Protein AF-A0A0V1NP56-F1 (afdb_monomer)

Secondary structure (DSSP, 8-state):
-EEEEEETTSS-GGGS-EEEEEEEEES-SSTTSSHHHHHHHHH--SS-----PEEHHHHTTSSSPPSEE-S-TT--TT-STT--EEEEEET-----S--SS--PPPPTT---EEEEEEEETT--EEEPPPEE--SS-----TTSSSSS-------SS--SS----------

Structure (mmCIF, N/CA/C/O backbone):
data_AF-A0A0V1NP56-F1
#
_entry.id   AF-A0A0V1NP56-F1
#
loop_
_atom_site.group_PDB
_atom_site.id
_atom_site.type_symbol
_atom_site.label_atom_id
_atom_site.label_alt_id
_atom_site.label_comp_id
_atom_site.label_asym_id
_atom_site.label_entity_id
_atom_site.label_seq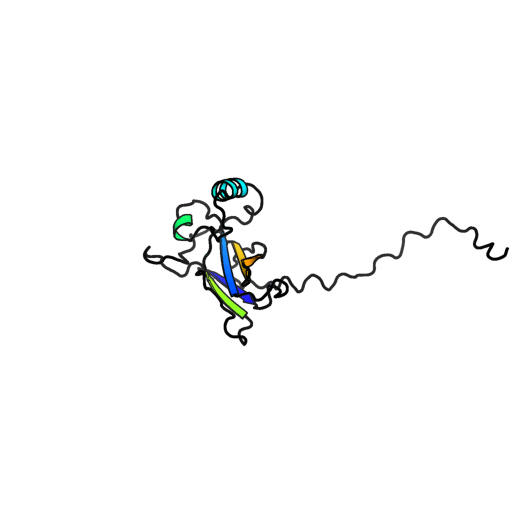_id
_atom_site.pdbx_PDB_ins_code
_atom_site.Cartn_x
_atom_site.Cartn_y
_atom_site.Cartn_z
_atom_site.occupancy
_atom_site.B_iso_or_equiv
_atom_site.auth_seq_id
_atom_site.auth_comp_id
_atom_site.auth_asym_id
_atom_site.auth_atom_id
_atom_site.pdbx_PDB_model_num
ATOM 1 N N . MET A 1 1 ? -5.434 -9.144 9.684 1.00 88.69 1 MET A N 1
ATOM 2 C CA . MET A 1 1 ? -4.521 -9.236 8.527 1.00 88.69 1 MET A CA 1
ATOM 3 C C . MET A 1 1 ? -5.307 -9.417 7.234 1.00 88.69 1 MET A C 1
ATOM 5 O O . MET A 1 1 ? -6.413 -9.947 7.300 1.00 88.69 1 MET A O 1
ATOM 9 N N . ALA A 1 2 ? -4.754 -9.014 6.089 1.00 88.25 2 ALA A N 1
ATOM 10 C CA . ALA A 1 2 ? -5.348 -9.231 4.763 1.00 88.25 2 ALA A CA 1
ATOM 11 C C . ALA A 1 2 ? -4.271 -9.328 3.669 1.00 88.25 2 ALA A C 1
ATOM 13 O O . ALA A 1 2 ? -3.198 -8.757 3.822 1.00 88.25 2 ALA A O 1
ATOM 14 N N . GLU A 1 3 ? -4.541 -10.039 2.572 1.00 91.19 3 GLU A N 1
ATOM 15 C CA . GLU A 1 3 ? -3.596 -10.205 1.458 1.00 91.19 3 GLU A CA 1
ATOM 16 C C . GLU A 1 3 ? -3.854 -9.187 0.335 1.00 91.19 3 GLU A C 1
ATOM 18 O O . GLU A 1 3 ? -4.984 -9.011 -0.122 1.00 91.19 3 GLU A O 1
ATOM 23 N N . VAL A 1 4 ? -2.783 -8.552 -0.138 1.00 91.25 4 VAL A N 1
ATOM 24 C CA . VAL A 1 4 ? -2.745 -7.644 -1.287 1.00 91.25 4 VAL A CA 1
ATOM 25 C C . VAL A 1 4 ? -1.881 -8.287 -2.362 1.00 91.25 4 VAL A C 1
ATOM 27 O O . VAL A 1 4 ? -0.721 -8.600 -2.108 1.00 91.25 4 VAL A O 1
ATOM 30 N N . SER A 1 5 ? -2.419 -8.479 -3.565 1.00 91.75 5 SER A N 1
ATOM 31 C CA . SER A 1 5 ? -1.693 -9.073 -4.692 1.00 91.75 5 SER A CA 1
ATOM 32 C C . SER A 1 5 ? -1.599 -8.089 -5.847 1.00 91.75 5 SER A C 1
ATOM 34 O O . SER A 1 5 ? -2.543 -7.351 -6.114 1.00 91.75 5 SER A O 1
ATOM 36 N N . PHE A 1 6 ? -0.459 -8.069 -6.534 1.00 92.31 6 PHE A N 1
ATOM 37 C CA . PHE A 1 6 ? -0.257 -7.214 -7.702 1.00 92.31 6 PHE A CA 1
ATOM 38 C C . PHE A 1 6 ? 0.831 -7.767 -8.622 1.00 92.31 6 PHE A C 1
ATOM 40 O O . PHE A 1 6 ? 1.715 -8.522 -8.206 1.00 92.31 6 PHE A O 1
ATOM 47 N N . GLY A 1 7 ? 0.740 -7.380 -9.892 1.00 92.56 7 GLY A N 1
ATOM 48 C CA . GLY A 1 7 ? 1.666 -7.787 -10.941 1.00 92.56 7 GLY A CA 1
ATOM 49 C C . GLY A 1 7 ? 2.760 -6.752 -11.191 1.00 92.56 7 GLY A C 1
ATOM 50 O O . GLY A 1 7 ? 2.560 -5.549 -11.019 1.00 92.56 7 GLY A O 1
ATOM 51 N N . LYS A 1 8 ? 3.906 -7.219 -11.686 1.00 91.12 8 LYS A N 1
ATOM 52 C CA . LYS A 1 8 ? 5.067 -6.396 -12.061 1.00 91.12 8 LYS A CA 1
ATOM 53 C C . LYS A 1 8 ? 4.725 -5.300 -13.067 1.00 91.12 8 LYS A C 1
ATOM 55 O O . LYS A 1 8 ? 5.314 -4.229 -13.037 1.00 91.12 8 LYS A O 1
ATOM 60 N N . TYR A 1 9 ? 3.796 -5.596 -13.970 1.00 90.56 9 TYR A N 1
ATOM 61 C CA . TYR A 1 9 ? 3.393 -4.715 -15.064 1.00 90.56 9 TYR A CA 1
ATOM 62 C C . TYR A 1 9 ? 2.150 -3.882 -14.734 1.00 90.56 9 TYR A C 1
ATOM 64 O O . TYR A 1 9 ? 1.517 -3.355 -15.641 1.00 90.56 9 TYR A O 1
ATOM 72 N N . PHE A 1 10 ? 1.777 -3.785 -13.451 1.00 91.19 10 PHE A N 1
ATOM 73 C CA . PHE A 1 10 ? 0.686 -2.911 -13.022 1.00 91.19 10 PHE A CA 1
ATOM 74 C C . PHE A 1 10 ? 0.988 -1.444 -13.368 1.00 91.19 10 PHE A C 1
ATOM 76 O O . PHE A 1 10 ? 0.122 -0.735 -13.871 1.00 91.19 10 PHE A O 1
ATOM 83 N N . PHE A 1 11 ? 2.234 -1.010 -13.153 1.00 91.25 11 PHE A N 1
ATOM 84 C CA . PHE A 1 11 ? 2.718 0.292 -13.601 1.00 91.25 11 PHE A CA 1
ATOM 85 C C . PHE A 1 11 ? 3.604 0.154 -14.834 1.00 91.25 11 PHE A C 1
ATOM 87 O O . PHE A 1 11 ? 4.410 -0.771 -14.945 1.00 91.25 11 PHE A O 1
ATOM 94 N N . SER A 1 12 ? 3.469 1.122 -15.737 1.00 86.31 12 SER A N 1
ATOM 95 C CA . SER A 1 12 ? 4.360 1.284 -16.882 1.00 86.31 12 SER A CA 1
ATOM 96 C C . SER A 1 12 ? 5.757 1.712 -16.423 1.00 86.31 12 SER A C 1
ATOM 98 O O . SER A 1 12 ? 5.895 2.530 -15.513 1.00 86.31 12 SER A O 1
ATOM 100 N N . ASP A 1 13 ? 6.795 1.222 -17.097 1.00 81.88 13 ASP A N 1
ATOM 101 C CA . ASP A 1 13 ? 8.183 1.668 -16.928 1.00 81.88 13 ASP A CA 1
ATOM 102 C C . ASP A 1 13 ? 8.534 2.892 -17.795 1.00 81.88 13 ASP A C 1
ATOM 104 O O . ASP A 1 13 ? 9.679 3.343 -17.813 1.00 81.88 13 ASP A O 1
ATOM 108 N N . SER A 1 14 ? 7.543 3.494 -18.464 1.00 87.94 14 SER A N 1
ATOM 109 C CA . SER A 1 14 ? 7.713 4.701 -19.287 1.00 87.94 14 SER A CA 1
ATOM 110 C C . SER A 1 14 ? 8.283 5.897 -18.518 1.00 87.94 14 SER A C 1
ATOM 112 O O . SER A 1 14 ? 8.924 6.756 -19.114 1.00 87.94 14 SER A O 1
ATOM 114 N N . ASN A 1 15 ? 8.071 5.948 -17.198 1.00 85.06 15 ASN A N 1
ATOM 115 C CA . ASN A 1 15 ? 8.609 6.991 -16.316 1.00 85.06 15 ASN A CA 1
ATOM 116 C C . ASN A 1 15 ? 10.003 6.646 -15.751 1.00 85.06 15 ASN A C 1
ATOM 118 O O . ASN A 1 15 ? 10.526 7.366 -14.896 1.00 85.06 15 ASN A O 1
ATOM 122 N N . GLY A 1 16 ? 10.605 5.544 -16.207 1.00 89.31 16 GLY A N 1
ATOM 123 C CA . GLY A 1 16 ? 11.900 5.039 -15.767 1.00 89.31 16 GLY A CA 1
ATOM 124 C C . GLY A 1 16 ? 11.806 3.727 -14.987 1.00 89.31 16 GLY A C 1
ATOM 125 O O . GLY A 1 16 ? 10.731 3.199 -14.703 1.00 89.31 16 GLY A O 1
ATOM 126 N N . VAL A 1 17 ? 12.974 3.200 -14.615 1.00 92.19 17 VAL A N 1
ATOM 127 C CA . VAL A 1 17 ? 13.081 1.938 -13.876 1.00 92.19 17 VAL A CA 1
ATOM 128 C C . VAL A 1 17 ? 12.483 2.101 -12.480 1.00 92.19 17 VAL A C 1
ATOM 130 O O . VAL A 1 17 ? 12.985 2.888 -11.673 1.00 92.19 17 VAL A O 1
ATOM 133 N N . ILE A 1 18 ? 11.435 1.329 -12.194 1.00 92.38 18 ILE A N 1
ATOM 134 C CA . ILE A 1 18 ? 10.821 1.236 -10.867 1.00 92.38 18 ILE A CA 1
ATOM 135 C C . ILE A 1 18 ? 11.783 0.514 -9.924 1.00 92.38 18 ILE A C 1
ATOM 137 O O . ILE A 1 18 ? 12.135 -0.644 -10.160 1.00 92.38 18 ILE A O 1
ATOM 141 N N . ASN A 1 19 ? 12.189 1.177 -8.841 1.00 91.19 19 ASN A N 1
ATOM 142 C CA . ASN A 1 19 ? 13.101 0.617 -7.843 1.00 91.19 19 ASN A CA 1
ATOM 143 C C . ASN A 1 19 ? 12.441 0.371 -6.478 1.00 91.19 19 ASN A C 1
ATOM 145 O O . ASN A 1 19 ? 13.086 -0.224 -5.619 1.00 91.19 19 ASN A O 1
ATOM 149 N N . ASN A 1 20 ? 11.185 0.784 -6.293 1.00 91.94 20 ASN A N 1
ATOM 150 C CA . ASN A 1 20 ? 10.501 0.718 -5.009 1.00 91.94 20 ASN A CA 1
ATOM 151 C C . ASN A 1 20 ? 8.979 0.619 -5.180 1.00 91.94 20 ASN A C 1
ATOM 153 O O . ASN A 1 20 ? 8.409 1.305 -6.035 1.00 91.94 20 ASN A O 1
ATOM 157 N N . TYR A 1 21 ? 8.337 -0.191 -4.340 1.00 93.56 21 TYR A N 1
ATOM 158 C CA . TYR A 1 21 ? 6.890 -0.283 -4.204 1.00 93.56 21 TYR A CA 1
ATOM 159 C C . TYR A 1 21 ? 6.468 0.054 -2.776 1.00 93.56 21 TYR A C 1
ATOM 161 O O . TYR A 1 21 ? 7.084 -0.393 -1.816 1.00 93.56 21 TYR A O 1
ATOM 169 N N . ASN A 1 22 ? 5.357 0.774 -2.632 1.00 92.81 22 ASN A N 1
ATOM 170 C CA . ASN A 1 22 ? 4.697 0.960 -1.352 1.00 92.81 22 ASN A CA 1
ATOM 171 C C . ASN A 1 22 ? 3.249 0.494 -1.396 1.00 92.81 22 ASN A C 1
ATOM 173 O O . ASN A 1 22 ? 2.533 0.753 -2.365 1.00 92.81 22 ASN A O 1
ATOM 177 N N . ILE A 1 23 ? 2.818 -0.147 -0.314 1.00 93.25 23 ILE A N 1
ATOM 178 C CA . ILE A 1 23 ? 1.405 -0.440 -0.072 1.00 93.25 23 ILE A CA 1
ATOM 179 C C . ILE A 1 23 ? 0.920 0.556 0.964 1.00 93.25 23 ILE A C 1
ATOM 181 O O . ILE A 1 23 ? 1.478 0.657 2.059 1.00 93.25 23 ILE A O 1
ATOM 185 N N . ILE A 1 24 ? -0.082 1.331 0.570 1.00 91.62 24 ILE A N 1
ATOM 186 C CA . ILE A 1 24 ? -0.643 2.399 1.385 1.00 91.62 24 ILE A CA 1
ATOM 187 C C . ILE A 1 24 ? -2.032 1.959 1.809 1.00 91.62 24 ILE A C 1
ATOM 189 O O . ILE A 1 24 ? -2.866 1.661 0.955 1.00 91.62 24 ILE A O 1
ATOM 193 N N . VAL A 1 25 ? -2.258 1.908 3.116 1.00 92.12 25 VAL A N 1
ATOM 194 C CA . VAL A 1 25 ? -3.499 1.441 3.737 1.00 92.12 25 VAL A CA 1
ATOM 195 C C . VAL A 1 25 ? -4.224 2.620 4.376 1.00 92.12 25 VAL A C 1
ATOM 197 O O . VAL A 1 25 ? -3.588 3.543 4.878 1.00 92.12 25 VAL A O 1
ATOM 200 N N . THR A 1 26 ? -5.553 2.595 4.367 1.00 91.00 26 THR A N 1
ATOM 201 C CA . THR A 1 26 ? -6.402 3.542 5.103 1.00 91.00 26 THR A CA 1
ATOM 202 C C . THR A 1 26 ? -7.743 2.905 5.462 1.00 91.00 26 THR A C 1
ATOM 204 O O . THR A 1 26 ? -8.147 1.926 4.833 1.00 91.00 26 THR A O 1
ATOM 207 N N . GLU A 1 27 ? -8.430 3.452 6.464 1.00 90.12 27 GLU A N 1
ATOM 208 C CA . GLU A 1 27 ? -9.835 3.130 6.761 1.00 90.12 27 GLU A CA 1
ATOM 209 C C . GLU A 1 27 ? -10.826 4.013 5.980 1.00 90.12 27 GLU A C 1
ATOM 211 O O . GLU A 1 27 ? -12.022 3.736 5.979 1.00 90.12 27 GLU A O 1
ATOM 216 N N . ASP A 1 28 ? -10.337 5.043 5.279 1.00 82.56 28 ASP A N 1
ATOM 217 C CA . ASP A 1 28 ? -11.166 6.017 4.569 1.00 82.56 28 ASP A CA 1
ATOM 218 C C . ASP A 1 28 ? -10.685 6.221 3.121 1.00 82.56 28 ASP A C 1
ATOM 220 O O . ASP A 1 28 ? -9.661 6.854 2.859 1.00 82.56 28 ASP A O 1
ATOM 224 N N . SER A 1 29 ? -11.429 5.669 2.156 1.00 70.44 29 SER A N 1
ATOM 225 C CA . SER A 1 29 ? -11.145 5.843 0.724 1.00 70.44 29 SER A CA 1
ATOM 226 C C . SER A 1 29 ? -11.573 7.195 0.155 1.00 70.44 29 SER A C 1
ATOM 228 O O . SER A 1 29 ? -11.099 7.575 -0.918 1.00 70.44 29 SER A O 1
ATOM 230 N N . GLU A 1 30 ? -12.487 7.901 0.825 1.00 68.69 30 GLU A N 1
ATOM 231 C CA . GLU A 1 30 ? -13.039 9.183 0.361 1.00 68.69 30 GLU A CA 1
ATOM 232 C C . GLU A 1 30 ? -12.114 10.360 0.707 1.00 68.69 30 GLU A C 1
ATOM 234 O O . GLU A 1 30 ? -12.188 11.431 0.105 1.00 68.69 30 GLU A O 1
ATOM 239 N N . VAL A 1 31 ? -11.134 10.129 1.583 1.00 59.69 31 VAL A N 1
ATOM 240 C CA . VAL A 1 31 ? -10.054 11.051 1.980 1.00 59.69 31 VAL A CA 1
ATOM 241 C C . VAL A 1 31 ? -9.011 11.299 0.865 1.00 59.69 31 VAL A C 1
ATOM 243 O O . VAL A 1 31 ? -7.859 11.665 1.098 1.00 59.69 31 VAL A O 1
ATOM 246 N N . SER A 1 32 ? -9.403 11.151 -0.399 1.00 48.84 32 SER A N 1
ATOM 247 C CA . SER A 1 32 ? -8.517 11.306 -1.551 1.00 48.84 32 SER A CA 1
ATOM 248 C C . SER A 1 32 ? -8.427 12.720 -2.131 1.00 48.84 32 SER A C 1
ATOM 250 O O . SER A 1 32 ? -7.644 12.881 -3.063 1.00 48.84 32 SER A O 1
ATOM 252 N N . THR A 1 33 ? -9.136 13.754 -1.640 1.00 48.00 33 THR A N 1
ATOM 253 C CA . THR A 1 33 ? -9.110 15.032 -2.400 1.00 48.00 33 THR A CA 1
ATOM 254 C C . THR A 1 33 ? -8.930 16.357 -1.654 1.00 48.00 33 THR A C 1
ATOM 256 O O . THR A 1 33 ? -8.209 17.185 -2.187 1.00 48.00 33 THR A O 1
ATOM 259 N N . GLU A 1 34 ? -9.442 16.620 -0.445 1.00 50.00 34 GLU A N 1
ATOM 260 C CA . GLU A 1 34 ? -9.385 18.024 0.055 1.00 50.00 34 GLU A CA 1
ATOM 261 C C . GLU A 1 34 ? -9.046 18.185 1.548 1.00 50.00 34 GLU A C 1
ATOM 263 O O . GLU A 1 34 ? -8.246 19.042 1.926 1.00 50.00 34 GLU A O 1
ATOM 268 N N . GLN A 1 35 ? -9.582 17.340 2.432 1.00 46.16 35 GLN A N 1
ATOM 269 C CA . GLN A 1 35 ? -9.532 17.618 3.876 1.00 46.16 35 GLN A CA 1
ATOM 270 C C . GLN A 1 35 ? -8.176 17.310 4.537 1.00 46.16 35 GLN A C 1
ATOM 272 O O . GLN A 1 35 ? -7.763 18.011 5.460 1.00 46.16 35 GLN A O 1
ATOM 277 N N . TYR A 1 36 ? -7.433 16.328 4.018 1.00 53.75 36 TYR A N 1
ATOM 278 C CA . TYR A 1 36 ? -6.049 16.071 4.436 1.00 53.75 36 TYR A CA 1
ATOM 279 C C . TYR A 1 36 ? -5.033 16.896 3.657 1.00 53.75 36 TYR A C 1
ATOM 281 O O . TYR A 1 36 ? -3.916 17.056 4.137 1.00 53.75 36 TYR A O 1
ATOM 289 N N . LEU A 1 37 ? -5.407 17.469 2.508 1.00 53.47 37 LEU A N 1
ATOM 290 C CA . LEU A 1 37 ? -4.522 18.329 1.729 1.00 53.47 37 LEU A CA 1
ATOM 291 C C . LEU A 1 37 ? -4.103 19.551 2.556 1.00 53.47 37 LEU A C 1
ATOM 293 O O . LEU A 1 37 ? -2.943 19.928 2.526 1.00 53.47 37 LEU A O 1
ATOM 297 N N . LEU A 1 38 ? -4.991 20.109 3.383 1.00 52.16 38 LEU A N 1
ATOM 298 C CA . LEU A 1 38 ? -4.659 21.225 4.279 1.00 52.16 38 LEU A CA 1
ATOM 299 C C . LEU A 1 38 ? -3.691 20.837 5.408 1.00 52.16 38 LEU A C 1
ATOM 301 O O . LEU A 1 38 ? -2.791 21.613 5.729 1.00 52.16 38 LEU A O 1
ATOM 305 N N . VAL A 1 39 ? -3.824 19.634 5.976 1.00 52.97 39 VAL A N 1
ATOM 306 C CA . VAL A 1 39 ? -2.879 19.114 6.983 1.00 52.97 39 VAL A CA 1
ATOM 307 C C . VAL A 1 39 ? -1.537 18.784 6.320 1.00 52.97 39 VAL A C 1
ATOM 309 O O . VAL A 1 39 ? -0.484 19.155 6.829 1.00 52.97 39 VAL A O 1
ATOM 312 N N . PHE A 1 40 ? -1.569 18.177 5.135 1.00 55.72 40 PHE A N 1
ATOM 313 C CA . PHE A 1 40 ? -0.409 17.831 4.317 1.00 55.72 40 PHE A CA 1
ATOM 314 C C . PHE A 1 40 ? 0.360 19.082 3.853 1.00 55.72 40 PHE A C 1
ATOM 316 O O . PHE A 1 40 ? 1.581 19.139 3.977 1.00 55.72 40 PHE A O 1
ATOM 323 N N . LEU A 1 41 ? -0.341 20.136 3.425 1.00 53.16 41 LEU A N 1
ATOM 324 C CA . LEU A 1 41 ? 0.239 21.428 3.037 1.00 53.16 41 LEU A CA 1
ATOM 325 C C . LEU A 1 41 ? 0.889 22.163 4.219 1.00 53.16 41 LEU A C 1
ATOM 327 O O . LEU A 1 41 ? 1.868 22.883 4.020 1.00 53.16 41 LEU A O 1
ATOM 331 N N . LEU A 1 42 ? 0.401 21.954 5.445 1.00 53.25 42 LEU A N 1
ATOM 332 C CA . LEU A 1 42 ? 1.028 22.478 6.663 1.00 53.25 42 LEU A CA 1
ATOM 333 C C . LEU A 1 42 ? 2.368 21.787 6.980 1.00 53.25 42 LEU A C 1
ATOM 335 O O . LEU A 1 42 ? 3.265 22.438 7.513 1.00 53.25 42 LEU A O 1
ATOM 339 N N . PHE A 1 43 ? 2.542 20.519 6.588 1.00 51.62 43 PHE A N 1
ATOM 340 C CA . PHE A 1 43 ? 3.807 19.783 6.726 1.00 51.62 43 PHE A CA 1
ATOM 341 C C . PHE A 1 43 ? 4.788 19.987 5.544 1.00 51.62 43 PHE A C 1
ATOM 343 O O . PHE A 1 43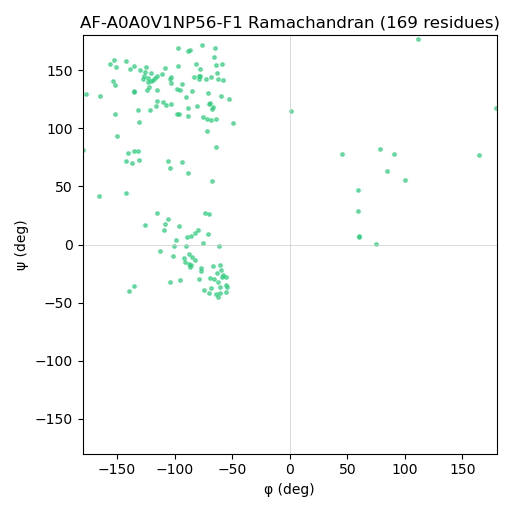 ? 5.987 19.794 5.724 1.00 51.62 43 PHE A O 1
ATOM 350 N N . ILE A 1 44 ? 4.328 20.448 4.368 1.00 45.81 44 ILE A N 1
ATOM 351 C CA . ILE A 1 44 ? 5.130 20.639 3.127 1.00 45.81 44 ILE A CA 1
ATOM 352 C C . ILE A 1 44 ? 6.067 21.869 3.143 1.00 45.81 44 ILE A C 1
ATOM 354 O O . ILE A 1 44 ? 6.820 22.107 2.203 1.00 45.81 44 ILE A O 1
ATOM 358 N N . ARG A 1 45 ? 6.128 22.652 4.223 1.00 43.19 45 ARG A N 1
ATOM 359 C CA . ARG A 1 45 ? 7.088 23.773 4.357 1.00 43.19 45 ARG A CA 1
ATOM 360 C C . ARG A 1 45 ? 8.541 23.325 4.603 1.00 43.19 45 ARG A C 1
ATOM 362 O O . ARG A 1 45 ? 9.302 24.063 5.222 1.00 43.19 45 ARG A O 1
ATOM 369 N N . LEU A 1 46 ? 8.928 22.136 4.147 1.00 41.16 46 LEU A N 1
ATOM 370 C CA . LEU A 1 46 ? 10.296 21.636 4.202 1.00 41.16 46 LEU A CA 1
ATOM 371 C C . LEU A 1 46 ? 10.679 21.083 2.829 1.00 41.16 46 LEU A C 1
ATOM 373 O O . LEU A 1 46 ? 10.094 20.128 2.325 1.00 41.16 46 LEU A O 1
ATOM 377 N N . ASP A 1 47 ? 11.668 21.733 2.22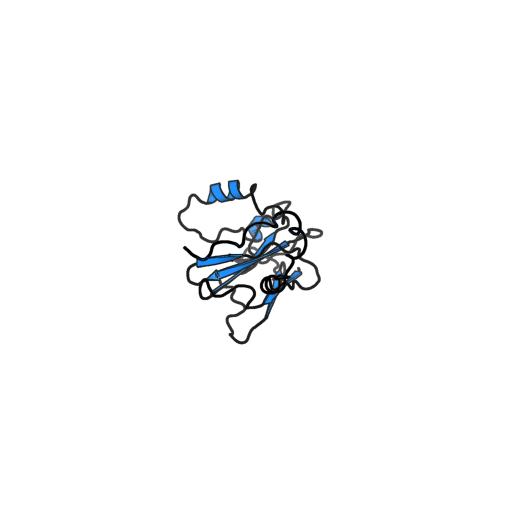8 1.00 36.94 47 ASP A N 1
ATOM 378 C CA . ASP A 1 47 ? 12.211 21.464 0.905 1.00 36.94 47 ASP A CA 1
ATOM 379 C C . ASP A 1 47 ? 12.856 20.073 0.843 1.00 36.94 47 ASP A C 1
ATOM 381 O O . ASP A 1 47 ? 14.060 19.918 1.051 1.00 36.94 47 ASP A O 1
ATOM 385 N N . LYS A 1 48 ? 12.034 19.049 0.605 1.00 40.81 48 LYS A N 1
ATOM 386 C CA . LYS A 1 48 ? 12.354 17.743 0.008 1.00 40.81 48 LYS A CA 1
ATOM 387 C C . LYS A 1 48 ? 11.058 16.945 -0.023 1.00 40.81 48 LYS A C 1
ATOM 389 O O . LYS A 1 48 ? 10.479 16.649 1.012 1.00 40.81 48 LYS A O 1
ATOM 394 N N . PHE A 1 49 ? 10.607 16.609 -1.225 1.00 41.59 49 PHE A N 1
ATOM 395 C CA . PHE A 1 49 ? 9.442 15.772 -1.523 1.00 41.59 49 PHE A CA 1
ATOM 396 C C . PHE A 1 49 ? 9.687 14.308 -1.086 1.00 41.59 49 PHE A C 1
ATOM 398 O O . PHE A 1 49 ? 9.622 13.372 -1.878 1.00 41.59 49 PHE A O 1
ATOM 405 N N . GLU A 1 50 ? 10.042 14.094 0.178 1.00 43.41 50 GLU A N 1
ATOM 406 C CA . GLU A 1 50 ? 10.198 12.778 0.772 1.00 43.41 50 GLU A CA 1
ATOM 407 C C . GLU A 1 50 ? 8.905 12.420 1.502 1.00 43.41 50 GLU A C 1
ATOM 409 O O . GLU A 1 50 ? 8.555 12.994 2.520 1.00 43.41 50 GLU A O 1
ATOM 414 N N . TYR A 1 51 ? 8.202 11.420 0.978 1.00 49.09 51 TYR A N 1
ATOM 415 C CA . TYR A 1 51 ? 7.948 10.201 1.748 1.00 49.09 51 TYR A CA 1
ATOM 416 C C . TYR A 1 51 ? 7.191 10.253 3.089 1.00 49.09 51 TYR A C 1
ATOM 418 O O . TYR A 1 51 ? 7.086 9.215 3.739 1.00 49.09 51 TYR A O 1
ATOM 426 N N . HIS A 1 52 ? 6.618 11.370 3.522 1.00 59.81 52 HIS A N 1
ATOM 427 C CA . HIS A 1 52 ? 5.956 11.448 4.827 1.00 59.81 52 HIS A CA 1
ATOM 428 C C . HIS A 1 52 ? 4.483 11.033 4.746 1.00 59.81 52 HIS A C 1
ATOM 430 O O . HIS A 1 52 ? 3.578 11.813 5.027 1.00 59.81 52 HIS A O 1
ATOM 436 N N . LEU A 1 53 ? 4.232 9.785 4.350 1.00 67.62 53 LEU A N 1
ATOM 437 C CA . LEU A 1 53 ? 3.020 9.117 4.819 1.00 67.62 53 LEU A CA 1
ATOM 438 C C . LEU A 1 53 ? 3.264 8.639 6.248 1.00 67.62 53 LEU A C 1
ATOM 440 O O . LEU A 1 53 ? 4.400 8.338 6.625 1.00 67.62 53 LEU A O 1
ATOM 444 N N . TYR A 1 54 ? 2.197 8.569 7.040 1.00 80.62 54 TYR A N 1
ATOM 445 C CA . TYR A 1 54 ? 2.290 8.010 8.379 1.00 80.62 54 TYR A CA 1
ATOM 446 C C . TYR A 1 54 ? 2.791 6.559 8.321 1.00 80.62 54 TYR A C 1
ATOM 448 O O . TYR A 1 54 ? 2.635 5.858 7.317 1.00 80.62 54 TYR A O 1
ATOM 456 N N . ASN A 1 55 ? 3.399 6.102 9.410 1.00 84.44 55 ASN A N 1
ATOM 457 C CA . ASN A 1 55 ? 3.620 4.677 9.637 1.00 84.44 55 ASN A CA 1
ATOM 458 C C . ASN A 1 55 ? 2.503 4.122 10.535 1.00 84.44 55 ASN A C 1
ATOM 460 O O . ASN A 1 55 ? 1.734 4.886 11.123 1.00 84.44 55 ASN A O 1
ATOM 464 N N . TRP A 1 56 ? 2.423 2.794 10.651 1.00 90.00 56 TRP A N 1
ATOM 465 C CA . TRP A 1 56 ? 1.390 2.144 11.462 1.00 90.00 56 TRP A CA 1
ATOM 466 C C . TRP A 1 56 ? 1.369 2.639 12.921 1.00 90.00 56 TRP A C 1
ATOM 468 O O . TRP A 1 56 ? 0.305 2.902 13.474 1.00 90.00 56 TRP A O 1
ATOM 478 N N . GLU A 1 57 ? 2.545 2.828 13.525 1.00 86.69 57 GLU A N 1
ATOM 479 C CA . GLU A 1 57 ? 2.685 3.253 14.924 1.00 86.69 57 GLU A CA 1
ATOM 480 C C . GLU A 1 57 ? 2.082 4.641 15.177 1.00 86.69 57 GLU A C 1
ATOM 482 O O . GLU A 1 57 ? 1.547 4.895 16.251 1.00 86.69 57 GLU A O 1
ATOM 487 N N . MET A 1 58 ? 2.132 5.530 14.182 1.00 84.94 58 MET A N 1
ATOM 488 C CA . MET A 1 58 ? 1.513 6.853 14.255 1.00 84.94 58 MET A CA 1
ATOM 489 C C . MET A 1 58 ? -0.008 6.783 14.120 1.00 84.94 58 MET A C 1
ATOM 491 O O . MET A 1 58 ? -0.706 7.529 14.798 1.00 84.94 58 MET A O 1
ATOM 495 N N . VAL A 1 59 ? -0.532 5.917 13.245 1.00 86.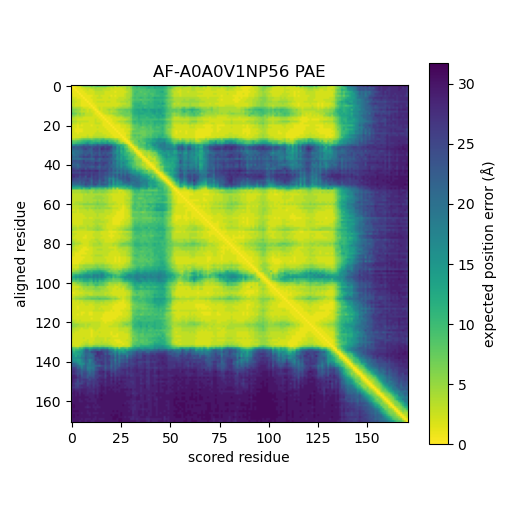69 59 VAL A N 1
ATOM 496 C CA . VAL A 1 59 ? -1.973 5.896 12.933 1.00 86.69 59 VAL A CA 1
ATOM 497 C C . VAL A 1 59 ? -2.812 5.056 13.887 1.00 86.69 59 VAL A C 1
ATOM 499 O O . VAL A 1 59 ? -4.027 5.230 13.921 1.00 86.69 59 VAL A O 1
ATOM 502 N N . LYS A 1 60 ? -2.195 4.160 14.666 1.00 87.69 60 LYS A N 1
ATOM 503 C CA . LYS A 1 60 ? -2.925 3.231 15.544 1.00 87.69 60 LYS A CA 1
ATOM 504 C C . LYS A 1 60 ? -3.811 3.925 16.587 1.00 87.69 60 LYS A C 1
ATOM 506 O O . LYS A 1 60 ? -4.811 3.348 16.994 1.00 87.69 60 LYS A O 1
ATOM 511 N N . GLU A 1 61 ? -3.445 5.142 16.992 1.00 86.56 61 GLU A N 1
ATOM 512 C CA . GLU A 1 61 ? -4.155 5.943 18.001 1.00 86.56 61 GLU A CA 1
ATOM 513 C C . GLU A 1 61 ? -5.319 6.760 17.412 1.00 86.56 61 GLU A C 1
ATOM 515 O O . GLU A 1 61 ? -6.102 7.343 18.156 1.00 86.56 61 GLU A O 1
ATOM 520 N N . PHE A 1 62 ? -5.436 6.847 16.083 1.00 85.25 62 PHE A N 1
ATOM 521 C CA . PHE A 1 62 ? -6.547 7.551 15.443 1.00 85.25 62 PHE A CA 1
ATOM 522 C C . PHE A 1 62 ? -7.798 6.678 15.470 1.00 85.25 62 PHE A C 1
ATOM 524 O O . PHE A 1 62 ? -7.692 5.475 15.254 1.00 85.25 62 PHE A O 1
ATOM 531 N N . ASP A 1 63 ? -8.985 7.269 15.616 1.00 87.75 63 ASP A N 1
ATOM 532 C CA . ASP A 1 63 ? -10.251 6.524 15.526 1.00 87.75 63 ASP A CA 1
ATOM 533 C C . ASP A 1 63 ? -10.437 5.897 14.135 1.00 87.75 63 ASP A C 1
ATOM 535 O O . ASP A 1 63 ? -10.718 4.706 14.021 1.00 87.75 63 ASP A O 1
ATOM 539 N N . ILE A 1 64 ? -10.163 6.673 13.080 1.00 86.06 64 ILE A N 1
ATOM 540 C CA . ILE A 1 64 ? -10.130 6.245 11.674 1.00 86.06 64 ILE A CA 1
ATOM 541 C C . ILE A 1 64 ? -8.694 6.421 11.173 1.00 86.06 64 ILE A C 1
ATOM 543 O O . ILE A 1 64 ? -8.171 7.536 11.188 1.00 86.06 64 ILE A O 1
ATOM 547 N N . SER A 1 65 ? -8.034 5.338 10.750 1.00 86.50 65 SER A N 1
ATOM 548 C CA . SER A 1 65 ? -6.628 5.395 10.327 1.00 86.50 65 SER A CA 1
ATOM 549 C C . SER A 1 65 ? -6.476 6.201 9.027 1.00 86.50 65 SER A C 1
ATOM 551 O O . SER A 1 65 ? -6.962 5.751 7.975 1.00 86.50 65 SER A O 1
ATOM 553 N N . PRO A 1 66 ? -5.757 7.343 9.045 1.00 86.50 66 PRO A N 1
ATOM 554 C CA . PRO A 1 66 ? -5.405 8.047 7.815 1.00 86.50 66 PRO A CA 1
ATOM 555 C C . PRO A 1 66 ? -4.457 7.197 6.956 1.00 86.50 66 PRO A C 1
ATOM 557 O O . PRO A 1 66 ? -3.922 6.206 7.449 1.00 86.50 66 PRO A O 1
ATOM 560 N N . PRO A 1 67 ? -4.199 7.573 5.692 1.00 88.38 67 PRO A N 1
ATOM 561 C CA . PRO A 1 67 ? -3.261 6.857 4.832 1.00 88.38 67 PRO A CA 1
ATOM 562 C C . PRO A 1 67 ? -1.875 6.647 5.458 1.00 88.38 67 PRO A C 1
ATOM 564 O O . PRO A 1 67 ? -1.198 7.610 5.831 1.00 88.38 67 PRO A O 1
ATOM 567 N N . TYR A 1 68 ? -1.428 5.392 5.512 1.00 89.00 68 TYR A N 1
ATOM 568 C CA . TYR A 1 68 ? -0.129 4.999 6.063 1.00 89.00 68 TYR A CA 1
ATOM 569 C C . TYR A 1 68 ? 0.562 3.931 5.217 1.00 89.00 68 TYR A C 1
ATOM 571 O O . TYR A 1 68 ? -0.091 3.130 4.550 1.00 89.00 68 TYR A O 1
ATOM 579 N N . ILE A 1 69 ? 1.895 3.918 5.237 1.00 90.06 69 ILE A N 1
ATOM 580 C CA . ILE A 1 69 ? 2.698 2.923 4.516 1.00 90.06 69 ILE A CA 1
ATOM 581 C C . ILE A 1 69 ? 2.855 1.667 5.371 1.00 90.06 69 ILE A C 1
ATOM 583 O O . ILE A 1 69 ? 3.253 1.737 6.536 1.00 90.06 69 ILE A O 1
ATOM 587 N N . THR A 1 70 ? 2.612 0.513 4.753 1.00 90.75 70 THR A N 1
ATOM 588 C CA . THR A 1 70 ? 2.816 -0.808 5.358 1.00 90.75 70 THR A CA 1
ATOM 589 C C . THR A 1 70 ? 3.994 -1.558 4.768 1.00 90.75 70 THR A C 1
ATOM 591 O O . THR A 1 70 ? 4.108 -2.746 4.998 1.00 90.75 70 THR A O 1
ATOM 594 N N . THR A 1 71 ? 4.868 -0.935 3.992 1.00 91.12 71 THR A N 1
ATOM 595 C CA . THR A 1 71 ? 6.052 -1.593 3.420 1.00 91.12 71 THR A CA 1
ATOM 596 C C . THR A 1 71 ? 7.332 -0.901 3.868 1.00 91.12 71 THR A C 1
ATOM 598 O O . THR A 1 71 ? 7.339 0.321 4.041 1.00 91.12 71 THR A O 1
ATOM 601 N N . PRO A 1 72 ? 8.440 -1.639 4.032 1.00 8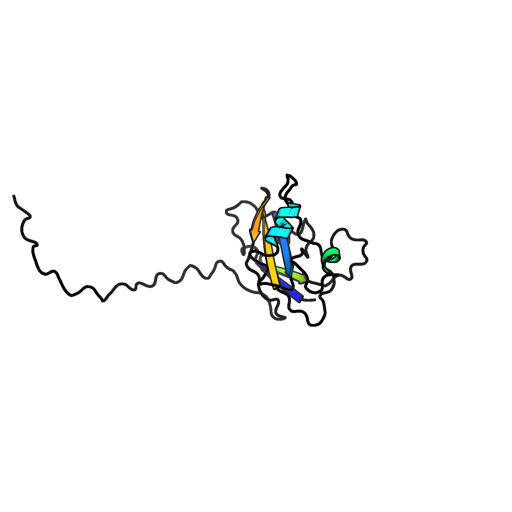8.50 72 PRO A N 1
ATOM 602 C CA . PRO A 1 72 ? 9.720 -1.011 4.306 1.00 88.50 72 PRO A CA 1
ATOM 603 C C . PRO A 1 72 ? 10.166 -0.135 3.116 1.00 88.50 72 PRO A C 1
ATOM 605 O O . PRO A 1 72 ? 9.762 -0.398 1.980 1.00 88.50 72 PRO A O 1
ATOM 608 N N . PRO A 1 73 ? 11.009 0.893 3.343 1.00 81.94 73 PRO A N 1
ATOM 609 C CA . PRO A 1 73 ? 11.419 1.837 2.298 1.00 81.94 73 PRO A CA 1
ATOM 610 C C . PRO A 1 73 ? 12.158 1.221 1.105 1.00 81.94 73 PRO A C 1
ATOM 612 O O . PRO A 1 73 ? 12.293 1.879 0.083 1.00 81.94 73 PRO A O 1
ATOM 615 N N . ASP A 1 74 ? 12.681 0.007 1.230 1.00 84.62 74 ASP A N 1
ATOM 616 C CA . ASP A 1 74 ? 13.420 -0.734 0.206 1.00 84.62 74 ASP A CA 1
ATOM 617 C C . ASP A 1 74 ? 12.614 -1.913 -0.366 1.00 84.62 74 ASP A C 1
ATOM 619 O O . ASP A 1 74 ? 13.173 -2.820 -0.990 1.00 84.62 74 ASP A O 1
ATOM 623 N N . TYR A 1 75 ? 11.291 -1.918 -0.171 1.00 92.69 75 TYR A N 1
ATOM 624 C CA . TYR A 1 75 ? 10.438 -2.994 -0.656 1.00 92.69 75 TYR A CA 1
ATOM 625 C C . TYR A 1 75 ? 10.435 -3.071 -2.190 1.00 92.69 75 TYR A C 1
ATOM 627 O O . TYR A 1 75 ? 9.846 -2.251 -2.897 1.00 92.69 75 TYR A O 1
ATOM 635 N N . GLN A 1 76 ? 11.094 -4.109 -2.710 1.00 94.19 76 GLN A N 1
ATOM 636 C CA . GLN A 1 76 ? 11.222 -4.377 -4.139 1.00 94.19 76 GLN A CA 1
ATOM 637 C C . GLN A 1 76 ? 10.882 -5.847 -4.453 1.00 94.19 76 GLN A C 1
ATOM 639 O O . GLN A 1 76 ? 11.776 -6.683 -4.627 1.00 94.19 76 GLN A O 1
ATOM 644 N N . PRO A 1 77 ? 9.586 -6.201 -4.546 1.00 94.81 77 PRO A N 1
ATOM 645 C CA . PRO A 1 77 ? 9.153 -7.587 -4.747 1.00 94.81 77 PRO A CA 1
ATOM 646 C C . PRO A 1 77 ? 9.551 -8.165 -6.115 1.00 94.81 77 PRO A C 1
ATOM 648 O O . PRO A 1 77 ? 9.610 -9.383 -6.286 1.00 94.81 77 PRO A O 1
ATOM 651 N N . PHE A 1 78 ? 9.879 -7.311 -7.091 1.00 95.12 78 PHE A N 1
ATOM 652 C CA . PHE A 1 78 ? 10.254 -7.720 -8.448 1.00 95.12 78 PHE A CA 1
ATOM 653 C C . PHE A 1 78 ? 11.755 -7.599 -8.732 1.00 95.12 78 PHE A C 1
ATOM 655 O O . PHE A 1 78 ? 12.154 -7.539 -9.901 1.00 95.12 78 PHE A O 1
ATOM 662 N N . ALA A 1 79 ? 12.590 -7.595 -7.682 1.00 92.19 79 ALA A N 1
ATOM 663 C CA . ALA A 1 79 ? 14.050 -7.600 -7.806 1.00 92.19 79 ALA A CA 1
ATOM 664 C C . ALA A 1 79 ? 14.548 -8.770 -8.673 1.00 92.19 79 ALA A C 1
ATOM 666 O O . ALA A 1 79 ? 15.475 -8.615 -9.466 1.00 92.19 79 ALA A O 1
ATOM 667 N N . ASN A 1 80 ? 13.896 -9.934 -8.575 1.00 92.81 80 ASN A N 1
ATOM 668 C CA . ASN A 1 80 ? 14.111 -11.038 -9.501 1.00 92.81 80 ASN A CA 1
ATOM 669 C C . ASN A 1 80 ? 13.317 -10.796 -10.803 1.00 92.81 80 ASN A C 1
ATOM 671 O O . ASN A 1 80 ? 12.084 -10.780 -10.769 1.00 92.81 80 ASN A O 1
ATOM 675 N N . PRO A 1 81 ? 13.972 -10.693 -11.979 1.00 87.44 81 PRO A N 1
ATOM 676 C CA . PRO A 1 81 ? 13.289 -10.444 -13.251 1.00 87.44 81 PRO A CA 1
ATOM 677 C C . PRO A 1 81 ? 12.245 -11.500 -13.644 1.00 87.44 81 PRO A C 1
ATOM 679 O O . PRO A 1 81 ? 11.358 -11.205 -14.455 1.00 87.44 81 PRO A O 1
ATOM 682 N N . LYS A 1 82 ? 12.356 -12.718 -13.092 1.00 93.25 82 LYS A N 1
ATOM 683 C CA . LYS A 1 82 ? 11.422 -13.827 -13.329 1.00 93.25 82 LYS A CA 1
ATOM 684 C C . LYS A 1 82 ? 10.110 -13.680 -12.555 1.00 93.25 82 LYS A C 1
ATOM 686 O O . LYS A 1 82 ? 9.114 -14.251 -12.989 1.00 93.25 82 LYS A O 1
ATOM 691 N N . THR A 1 83 ? 10.086 -12.917 -11.462 1.00 94.50 83 THR A N 1
ATOM 692 C CA . THR A 1 83 ? 8.867 -12.678 -10.679 1.00 94.50 83 THR A CA 1
ATOM 693 C C . THR A 1 83 ? 7.903 -11.811 -11.485 1.00 94.50 83 THR A C 1
ATOM 695 O O . THR A 1 83 ? 8.260 -10.711 -11.915 1.00 94.50 83 THR A O 1
ATOM 698 N N . LYS A 1 84 ? 6.693 -12.325 -11.728 1.00 93.31 84 LYS A N 1
ATOM 699 C CA . LYS A 1 84 ? 5.631 -11.621 -12.465 1.00 93.31 84 LYS A CA 1
ATOM 700 C C . LYS A 1 84 ? 4.542 -11.080 -11.555 1.00 93.31 84 LYS A C 1
ATOM 702 O O . LYS A 1 84 ? 4.038 -10.001 -11.834 1.00 93.31 84 LYS A O 1
ATOM 707 N N . ASP A 1 85 ? 4.283 -11.775 -10.456 1.00 93.50 85 ASP A N 1
ATOM 708 C CA . ASP A 1 85 ? 3.257 -11.449 -9.475 1.00 93.50 85 ASP A CA 1
ATOM 709 C C . ASP A 1 85 ? 3.828 -11.593 -8.067 1.00 93.50 85 ASP A C 1
ATOM 711 O O . ASP A 1 85 ? 4.777 -12.352 -7.843 1.00 93.50 85 ASP A O 1
ATOM 715 N N . THR A 1 86 ? 3.253 -10.857 -7.124 1.00 93.81 86 THR A N 1
ATOM 716 C CA . THR A 1 86 ? 3.603 -10.923 -5.704 1.00 93.81 86 THR A CA 1
ATOM 717 C C . THR A 1 86 ? 2.352 -10.785 -4.849 1.00 93.81 86 THR A C 1
ATOM 719 O O . THR A 1 86 ? 1.352 -10.205 -5.285 1.00 93.81 86 THR A O 1
ATOM 722 N N . SER A 1 87 ? 2.431 -11.264 -3.610 1.00 92.44 87 SER A N 1
ATOM 723 C CA . SER A 1 87 ? 1.492 -10.891 -2.562 1.00 92.44 87 SER A CA 1
ATOM 724 C C . SER A 1 87 ? 2.194 -10.342 -1.327 1.00 92.44 87 SER A C 1
ATOM 726 O O . SER A 1 87 ? 3.365 -10.622 -1.064 1.00 92.44 87 SER A O 1
ATOM 728 N N . TYR A 1 88 ? 1.471 -9.493 -0.609 1.00 92.50 88 TYR A N 1
ATOM 729 C CA . TYR A 1 88 ? 1.887 -8.860 0.628 1.00 92.50 88 TYR A CA 1
ATOM 730 C C . TYR A 1 88 ? 0.741 -8.933 1.629 1.00 92.50 88 TYR A C 1
ATOM 732 O O . TYR A 1 88 ? -0.397 -8.603 1.299 1.00 92.50 88 TYR A O 1
ATOM 740 N N . VAL A 1 89 ? 1.026 -9.361 2.855 1.00 92.69 89 VAL A N 1
ATOM 741 C CA . VAL A 1 89 ? 0.007 -9.482 3.899 1.00 92.69 89 VAL A CA 1
ATOM 742 C C . VAL A 1 89 ? 0.069 -8.252 4.791 1.00 92.69 89 VAL A C 1
ATOM 744 O O . VAL A 1 89 ? 1.039 -8.074 5.519 1.00 92.69 89 VAL A O 1
ATOM 747 N N . ILE A 1 90 ? -0.962 -7.410 4.755 1.00 93.12 90 ILE A N 1
ATOM 748 C CA . ILE A 1 90 ? -1.095 -6.258 5.651 1.00 93.12 90 ILE A CA 1
ATOM 749 C C . ILE A 1 90 ? -1.582 -6.690 7.039 1.00 93.12 90 ILE A C 1
ATOM 751 O O . ILE A 1 90 ? -2.390 -7.613 7.182 1.00 93.12 90 ILE A O 1
ATOM 755 N N . GLY A 1 91 ? -1.094 -5.997 8.060 1.00 91.19 91 GLY A N 1
ATOM 756 C CA . GLY A 1 91 ? -1.359 -6.227 9.474 1.00 91.19 91 GLY A CA 1
ATOM 757 C C . GLY A 1 91 ? -0.970 -7.598 9.994 1.00 91.19 91 GLY A C 1
ATOM 758 O O . GLY A 1 91 ? -1.783 -8.252 10.652 1.00 91.19 91 GLY A O 1
ATOM 759 N N . LEU A 1 92 ? 0.243 -8.024 9.637 1.00 90.19 92 LEU A N 1
ATOM 760 C CA . LEU A 1 92 ? 0.846 -9.284 10.063 1.00 90.19 92 LEU A CA 1
ATOM 761 C C . LEU A 1 92 ? 1.755 -9.116 11.290 1.00 90.19 92 LEU A C 1
ATOM 763 O O . LEU A 1 92 ? 1.872 -10.045 12.088 1.00 90.19 92 LEU A O 1
ATOM 767 N N . ASP A 1 93 ? 2.392 -7.956 11.441 1.00 90.50 93 ASP A N 1
ATOM 768 C CA . ASP A 1 93 ? 3.392 -7.733 12.482 1.00 90.50 93 ASP A CA 1
ATOM 769 C C . ASP A 1 93 ? 2.724 -7.404 13.820 1.00 90.50 93 ASP A C 1
ATOM 771 O O . ASP A 1 93 ? 1.616 -6.878 13.873 1.00 90.50 93 ASP A O 1
ATOM 775 N N . THR A 1 94 ? 3.416 -7.676 14.925 1.00 83.94 94 THR A N 1
ATOM 776 C CA . THR A 1 94 ? 2.948 -7.343 16.283 1.00 83.94 94 THR A CA 1
ATOM 777 C C . THR A 1 94 ? 3.424 -5.976 16.777 1.00 83.94 94 THR A C 1
ATOM 779 O O . THR A 1 94 ? 2.918 -5.503 17.787 1.00 83.94 94 THR A O 1
ATOM 782 N N . CYS A 1 95 ? 4.368 -5.342 16.071 1.00 82.12 95 CYS A N 1
ATOM 783 C CA . CYS A 1 95 ? 4.899 -4.001 16.341 1.00 82.12 95 CYS A CA 1
ATOM 784 C C . CYS A 1 95 ? 5.244 -3.723 17.810 1.00 82.12 95 CYS A C 1
ATOM 786 O O . CYS A 1 95 ? 4.549 -2.992 18.506 1.00 82.12 95 CYS A O 1
ATOM 788 N N . ASP A 1 96 ? 6.384 -4.244 18.268 1.00 78.50 96 ASP A N 1
ATOM 789 C CA . ASP A 1 96 ? 6.891 -4.054 19.635 1.00 78.50 96 ASP A CA 1
ATOM 790 C C . ASP A 1 96 ? 7.587 -2.695 19.882 1.00 78.50 96 ASP A C 1
ATOM 792 O O . ASP A 1 96 ? 8.283 -2.526 20.884 1.00 78.50 96 ASP A O 1
ATOM 796 N N . GLY A 1 97 ? 7.446 -1.736 18.959 1.00 69.88 97 GLY A N 1
ATOM 797 C CA . GLY A 1 97 ? 8.033 -0.392 19.046 1.00 69.88 97 GLY A CA 1
ATOM 798 C C . GLY A 1 97 ? 9.543 -0.308 18.780 1.00 69.88 97 GLY A C 1
ATOM 799 O O . GLY A 1 97 ? 10.106 0.784 18.823 1.00 69.88 97 GLY A O 1
ATOM 800 N N . LYS A 1 98 ? 10.225 -1.424 18.483 1.00 67.62 98 LYS A N 1
ATOM 801 C CA . LYS A 1 98 ? 11.685 -1.432 18.237 1.00 67.62 98 LYS A CA 1
ATOM 802 C C . LYS A 1 98 ? 12.077 -1.240 16.777 1.00 67.62 98 LYS A C 1
ATOM 804 O O . LYS A 1 98 ? 13.241 -0.979 16.478 1.00 67.62 98 LYS A O 1
ATOM 809 N N . HIS A 1 99 ? 11.125 -1.391 15.865 1.00 68.06 99 HIS A N 1
ATOM 810 C CA . HIS A 1 99 ? 11.370 -1.352 14.432 1.00 68.06 99 HIS A CA 1
ATOM 811 C C . HIS A 1 99 ? 11.052 0.040 13.873 1.00 68.06 99 HIS A C 1
ATOM 813 O O . HIS A 1 99 ? 10.004 0.611 14.158 1.00 68.06 99 HIS A O 1
ATOM 819 N N . LYS A 1 100 ? 11.953 0.582 13.039 1.00 70.50 100 LYS A N 1
ATOM 820 C CA . LYS A 1 100 ? 11.757 1.877 12.350 1.00 70.50 100 LYS A CA 1
ATOM 821 C C . LYS A 1 100 ? 10.560 1.855 11.385 1.00 70.50 100 LYS A C 1
ATOM 823 O O . LYS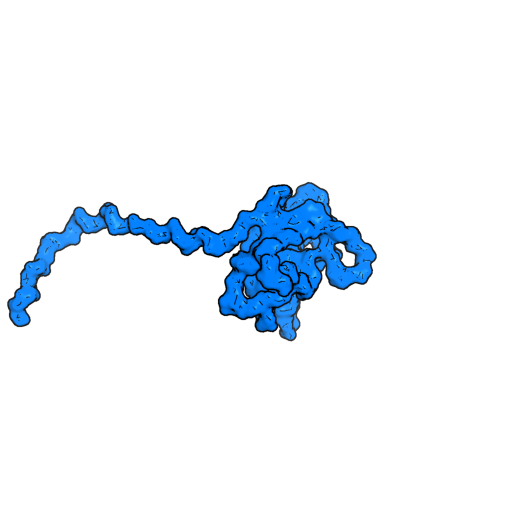 A 1 100 ? 9.996 2.897 11.066 1.00 70.50 100 LYS A O 1
ATOM 828 N N . PHE A 1 101 ? 10.202 0.667 10.911 1.00 79.62 101 PHE A N 1
ATOM 829 C CA . PHE A 1 101 ? 9.080 0.387 10.030 1.00 79.62 101 PHE A CA 1
ATOM 830 C C . PHE A 1 101 ? 8.234 -0.730 10.661 1.00 79.62 101 PHE A C 1
ATOM 832 O O . PHE A 1 101 ? 8.808 -1.643 11.253 1.00 79.62 101 PHE A O 1
ATOM 839 N N . CYS A 1 102 ? 6.903 -0.672 10.539 1.00 86.06 102 CYS A N 1
ATOM 840 C CA . CYS A 1 102 ? 6.048 -1.746 11.034 1.00 86.06 102 CYS A CA 1
ATOM 841 C C . CYS A 1 102 ? 4.724 -1.890 10.274 1.00 86.06 102 CYS A C 1
ATOM 843 O O . CYS A 1 102 ? 4.051 -0.893 10.004 1.00 86.06 102 CYS A O 1
ATOM 845 N N . ASN A 1 103 ? 4.334 -3.133 9.979 1.00 91.31 103 ASN A N 1
ATOM 846 C CA . ASN A 1 103 ? 3.058 -3.507 9.368 1.00 91.31 103 ASN A CA 1
ATOM 847 C C . ASN A 1 103 ? 2.114 -4.110 10.424 1.00 91.31 103 ASN A C 1
ATOM 849 O O . ASN A 1 103 ? 1.811 -5.307 10.413 1.00 91.31 103 ASN A O 1
ATOM 853 N N . GLY A 1 104 ? 1.706 -3.279 11.383 1.00 91.38 104 GLY A N 1
ATOM 854 C CA . GLY A 1 104 ? 1.009 -3.733 12.585 1.00 91.38 104 GLY A CA 1
ATOM 855 C C . GLY A 1 104 ? -0.456 -4.092 12.399 1.00 91.38 104 GLY A C 1
ATOM 856 O O . GLY A 1 104 ? -1.029 -3.840 11.335 1.00 91.38 104 GLY A O 1
ATOM 857 N N . PRO A 1 105 ? -1.087 -4.674 13.434 1.00 92.62 105 PRO A N 1
ATOM 858 C CA . PRO A 1 105 ? -2.393 -5.296 13.306 1.00 92.62 105 PRO A CA 1
ATOM 859 C C . PRO A 1 105 ? -3.454 -4.322 12.795 1.00 92.62 105 PRO A C 1
ATOM 861 O O . PRO A 1 105 ? -3.499 -3.151 13.172 1.00 92.62 105 PRO A O 1
ATOM 864 N N . LEU A 1 106 ? -4.331 -4.839 11.936 1.00 91.88 106 LEU A N 1
ATOM 865 C CA . LEU A 1 106 ? -5.532 -4.125 11.520 1.00 91.88 106 LEU A CA 1
ATOM 866 C C . LEU A 1 106 ? -6.535 -4.100 12.677 1.00 91.88 106 LEU A C 1
ATOM 868 O O . LEU A 1 106 ? -6.673 -5.101 13.388 1.00 91.88 106 LEU A O 1
ATOM 872 N N . LYS A 1 107 ? -7.254 -2.988 12.834 1.00 90.94 107 LYS A N 1
ATOM 873 C CA . LYS A 1 107 ? -8.329 -2.866 13.817 1.00 90.94 107 LYS A CA 1
ATOM 874 C C . LYS A 1 107 ? -9.443 -3.873 13.511 1.00 90.94 107 LYS A C 1
ATOM 876 O O . LYS A 1 107 ? -9.740 -4.119 12.336 1.00 90.94 107 LYS A O 1
ATOM 881 N N . PRO A 1 108 ? -10.061 -4.464 14.546 1.00 87.31 108 PRO A N 1
ATOM 882 C CA . PRO A 1 108 ? -11.238 -5.299 14.356 1.00 87.31 108 PRO A CA 1
ATOM 883 C C . PRO A 1 108 ? -12.391 -4.466 13.782 1.00 87.31 108 PRO A C 1
ATOM 885 O O . PRO A 1 108 ? -12.502 -3.278 14.067 1.00 87.31 108 PRO A O 1
ATOM 888 N N . ASP A 1 109 ? -13.230 -5.098 12.960 1.00 86.25 109 ASP A N 1
ATOM 889 C CA . ASP A 1 109 ? -14.471 -4.540 12.395 1.00 86.25 109 ASP A CA 1
ATOM 890 C C . ASP A 1 109 ? -14.332 -3.275 11.519 1.00 86.25 109 ASP A C 1
ATOM 892 O O . ASP A 1 109 ? -15.329 -2.736 11.037 1.00 86.25 109 ASP A O 1
ATOM 896 N N . ALA A 1 110 ? -13.105 -2.843 11.226 1.00 88.50 110 ALA A N 1
ATOM 897 C CA . ALA A 1 110 ? -12.826 -1.753 10.303 1.00 88.50 110 ALA A CA 1
ATOM 898 C C . ALA A 1 110 ? -12.812 -2.226 8.840 1.00 88.50 110 ALA A C 1
ATOM 900 O O . ALA A 1 110 ? -12.345 -3.321 8.503 1.00 88.50 110 ALA A O 1
ATOM 901 N N . THR A 1 111 ? -13.296 -1.367 7.941 1.00 90.06 111 THR A N 1
ATOM 902 C CA . THR A 1 111 ? -13.112 -1.555 6.498 1.00 90.06 111 THR A CA 1
ATOM 903 C C . THR A 1 111 ? -11.828 -0.867 6.071 1.00 90.06 111 THR A C 1
ATOM 905 O O . THR A 1 111 ? -11.659 0.319 6.312 1.00 90.06 111 THR A O 1
ATOM 908 N N . TYR A 1 112 ? -10.953 -1.603 5.391 1.00 91.44 112 TYR A N 1
ATOM 909 C CA . TYR A 1 112 ? -9.698 -1.067 4.880 1.00 91.44 112 TYR A CA 1
ATOM 910 C C . TYR A 1 112 ? -9.717 -0.914 3.366 1.00 91.44 112 TYR A C 1
ATOM 912 O O . TYR A 1 112 ? -10.358 -1.684 2.646 1.00 91.44 112 TYR A O 1
ATOM 920 N N . PHE A 1 113 ? -8.938 0.045 2.890 1.00 91.75 113 PHE A N 1
ATOM 921 C CA . PHE A 1 113 ? -8.657 0.294 1.488 1.00 91.75 113 PHE A CA 1
ATOM 922 C C . PHE A 1 113 ? -7.150 0.339 1.285 1.00 91.75 113 PHE A C 1
ATOM 924 O O . PHE A 1 113 ? -6.407 0.800 2.153 1.00 91.75 113 PHE A O 1
ATOM 931 N N . VAL A 1 114 ? -6.703 -0.151 0.135 1.00 92.50 114 VAL A N 1
ATOM 932 C CA . VAL A 1 114 ? -5.296 -0.149 -0.255 1.00 92.50 114 VAL A CA 1
ATOM 933 C C . VAL A 1 114 ? -5.118 0.578 -1.567 1.00 92.50 114 VAL A C 1
ATOM 935 O O . VAL A 1 114 ? -5.931 0.432 -2.476 1.00 92.50 114 VAL A O 1
ATOM 938 N N . LYS A 1 115 ? -4.020 1.309 -1.689 1.00 90.12 115 LYS A N 1
ATOM 939 C CA . LYS A 1 115 ? -3.500 1.736 -2.983 1.00 90.12 115 LYS A CA 1
ATOM 940 C C . LYS A 1 115 ? -2.052 1.308 -3.118 1.00 90.12 115 LYS A C 1
ATOM 942 O O . LYS A 1 115 ? -1.308 1.235 -2.133 1.00 90.12 115 LYS A O 1
ATOM 947 N N . LEU A 1 116 ? -1.659 1.026 -4.348 1.00 93.44 116 LEU A N 1
ATOM 948 C CA . LEU A 1 116 ? -0.287 0.709 -4.689 1.00 93.44 116 LEU A CA 1
ATOM 949 C C . LEU A 1 116 ? 0.418 1.992 -5.126 1.00 93.44 116 LEU A C 1
ATOM 951 O O . LEU A 1 116 ? -0.141 2.784 -5.881 1.00 93.44 116 LEU A O 1
ATOM 955 N N . ARG A 1 117 ? 1.657 2.180 -4.685 1.00 92.00 117 ARG A N 1
ATOM 956 C CA . ARG A 1 117 ? 2.559 3.220 -5.184 1.00 92.00 117 ARG A CA 1
ATOM 957 C C . ARG A 1 117 ? 3.821 2.560 -5.714 1.00 92.00 117 ARG A C 1
ATOM 959 O O . ARG A 1 117 ? 4.384 1.709 -5.036 1.00 92.00 117 ARG A O 1
ATOM 966 N N . ALA A 1 118 ? 4.300 2.973 -6.877 1.00 92.31 118 ALA A N 1
ATOM 967 C CA . ALA A 1 118 ? 5.611 2.591 -7.388 1.00 92.31 118 ALA A CA 1
ATOM 968 C C . ALA A 1 118 ? 6.432 3.836 -7.688 1.00 92.31 118 ALA A C 1
ATOM 970 O O . ALA A 1 118 ? 5.931 4.757 -8.327 1.00 92.31 118 ALA A O 1
ATOM 971 N N . CYS A 1 119 ? 7.686 3.860 -7.252 1.00 90.19 119 CYS A N 1
ATOM 972 C CA . CYS A 1 119 ? 8.591 4.977 -7.498 1.00 90.19 119 CYS A CA 1
ATOM 973 C C . CYS A 1 119 ? 9.786 4.525 -8.338 1.00 90.19 119 CYS A C 1
ATOM 975 O O . CYS A 1 119 ? 10.272 3.396 -8.215 1.00 90.19 119 CYS A O 1
ATOM 977 N N . THR A 1 120 ? 10.233 5.409 -9.224 1.00 91.00 120 THR A N 1
ATOM 978 C CA . THR A 1 120 ? 11.406 5.183 -10.068 1.00 91.00 120 THR A CA 1
ATOM 979 C C . THR A 1 120 ? 12.686 5.630 -9.374 1.00 91.00 120 THR A C 1
ATOM 981 O O . THR A 1 120 ? 12.651 6.384 -8.404 1.00 91.00 120 THR A O 1
ATOM 984 N N . VAL A 1 121 ? 13.842 5.222 -9.910 1.00 89.00 121 VAL A N 1
ATOM 985 C CA . VAL A 1 121 ? 15.167 5.692 -9.445 1.00 89.00 121 VAL A CA 1
ATOM 986 C C . VAL A 1 121 ? 15.283 7.225 -9.464 1.00 89.00 121 VAL A C 1
ATOM 988 O O . VAL A 1 121 ? 16.005 7.799 -8.656 1.00 89.00 121 VAL A O 1
ATOM 991 N N . ALA A 1 122 ? 14.547 7.893 -10.355 1.00 87.44 122 ALA A N 1
ATOM 992 C CA . ALA A 1 122 ? 14.476 9.350 -10.441 1.00 87.44 122 ALA A CA 1
ATOM 993 C C . ALA A 1 122 ? 13.480 9.978 -9.441 1.00 87.44 122 ALA A C 1
ATOM 995 O O . ALA A 1 122 ? 13.181 11.164 -9.548 1.00 87.44 122 ALA A O 1
ATOM 996 N N . ASN A 1 123 ? 12.954 9.198 -8.490 1.00 85.56 123 ASN A N 1
ATOM 997 C CA . ASN A 1 123 ? 11.935 9.593 -7.513 1.00 85.56 123 ASN A CA 1
ATOM 998 C C . ASN A 1 123 ? 10.614 10.080 -8.136 1.00 85.56 123 ASN A C 1
ATOM 1000 O O . ASN A 1 123 ? 9.890 10.867 -7.531 1.00 85.56 123 ASN A O 1
ATOM 1004 N N . ILE A 1 124 ? 10.269 9.588 -9.330 1.00 85.75 124 ILE A N 1
ATOM 1005 C CA . ILE A 1 124 ? 8.946 9.808 -9.923 1.00 85.75 124 ILE A CA 1
ATOM 1006 C C . ILE A 1 124 ? 8.038 8.682 -9.436 1.00 85.75 124 ILE A C 1
ATOM 1008 O O . ILE A 1 124 ? 8.307 7.513 -9.715 1.00 85.75 124 ILE A O 1
ATOM 1012 N N . CYS A 1 125 ? 6.984 9.024 -8.697 1.00 88.00 125 CYS A N 1
ATOM 1013 C CA . CYS A 1 125 ? 6.047 8.053 -8.143 1.00 88.00 125 CYS A CA 1
ATOM 1014 C C . CYS A 1 125 ? 4.736 8.018 -8.936 1.00 88.00 125 CYS A C 1
ATOM 1016 O O . CYS A 1 125 ? 4.197 9.052 -9.321 1.00 88.00 125 CYS A O 1
ATOM 1018 N N . MET A 1 126 ? 4.228 6.812 -9.153 1.00 89.88 126 MET A N 1
ATOM 1019 C CA . MET A 1 126 ? 2.925 6.511 -9.737 1.00 89.88 126 MET A CA 1
ATOM 1020 C C . MET A 1 126 ? 2.075 5.823 -8.677 1.00 89.88 126 MET A C 1
ATOM 1022 O O . MET A 1 126 ? 2.598 5.049 -7.874 1.00 89.88 126 MET A O 1
ATOM 1026 N N . GLU A 1 127 ? 0.776 6.093 -8.677 1.00 89.00 127 GLU A N 1
ATOM 1027 C CA . GLU A 1 127 ? -0.166 5.540 -7.706 1.00 89.00 127 GLU A CA 1
ATOM 1028 C C . GLU A 1 127 ? -1.378 4.947 -8.409 1.00 89.00 127 GLU A C 1
ATOM 1030 O O . GLU A 1 127 ? -1.758 5.398 -9.489 1.00 89.00 127 GLU A O 1
ATOM 1035 N N . SER A 1 128 ? -1.965 3.923 -7.797 1.00 88.31 128 SER A N 1
ATOM 1036 C CA . SER A 1 128 ? -3.303 3.456 -8.139 1.00 88.31 128 SER A CA 1
ATOM 1037 C C . SER A 1 128 ? -4.364 4.235 -7.369 1.00 88.31 128 SER A C 1
ATOM 1039 O O . SER A 1 128 ? -4.076 4.858 -6.343 1.00 88.31 128 SER A O 1
ATOM 1041 N N . ASP A 1 129 ? -5.614 4.077 -7.790 1.00 85.81 129 ASP A N 1
ATOM 1042 C CA . ASP A 1 129 ? -6.756 4.393 -6.940 1.00 85.81 129 ASP A CA 1
ATOM 1043 C C . ASP A 1 129 ? -6.819 3.455 -5.727 1.00 85.81 129 ASP A C 1
ATOM 1045 O O . ASP A 1 129 ? -6.210 2.374 -5.706 1.00 85.81 129 ASP A O 1
ATOM 1049 N N . TYR A 1 130 ? -7.563 3.881 -4.706 1.00 86.06 130 TYR A N 1
ATOM 1050 C CA . TYR A 1 130 ? -7.874 3.037 -3.561 1.00 86.06 130 TYR A CA 1
ATOM 1051 C C . TYR A 1 130 ? -8.849 1.933 -3.955 1.00 86.06 130 TYR A C 1
ATOM 1053 O O . TYR A 1 130 ? -9.921 2.180 -4.502 1.00 86.06 130 TYR A O 1
ATOM 1061 N N . VAL A 1 131 ? -8.500 0.707 -3.590 1.00 88.19 131 VAL A N 1
ATOM 1062 C CA . VAL A 1 131 ? -9.345 -0.472 -3.743 1.00 88.19 131 VAL A CA 1
ATOM 1063 C C . VAL A 1 131 ? -9.684 -1.003 -2.361 1.00 88.19 131 VAL A C 1
ATOM 1065 O O . VAL A 1 131 ? -8.814 -1.150 -1.500 1.00 88.19 131 VAL A O 1
ATOM 1068 N N . LYS A 1 132 ? -10.963 -1.308 -2.136 1.00 89.38 132 LYS A N 1
ATOM 1069 C CA . LYS A 1 132 ? -11.421 -1.918 -0.887 1.00 89.38 132 LYS A CA 1
ATOM 1070 C C . LYS A 1 132 ? -10.729 -3.263 -0.679 1.00 89.38 132 LYS A C 1
ATOM 1072 O O . LYS A 1 132 ? -10.780 -4.139 -1.544 1.00 89.38 132 LYS A O 1
ATOM 1077 N N . VAL A 1 133 ? -10.126 -3.445 0.490 1.00 86.56 133 VAL A N 1
ATOM 1078 C CA . VAL A 1 13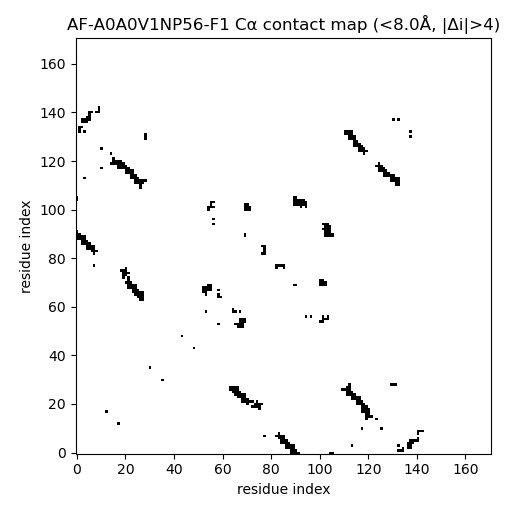3 ? -9.542 -4.717 0.906 1.00 86.56 133 VAL A CA 1
ATOM 1079 C C . VAL A 1 133 ? -10.686 -5.693 1.133 1.00 86.56 133 VAL A C 1
ATOM 1081 O O . VAL A 1 133 ? -11.449 -5.591 2.093 1.00 86.56 133 VAL A O 1
ATOM 1084 N N . SER A 1 134 ? -10.823 -6.639 0.214 1.00 71.81 134 SER A N 1
ATOM 1085 C CA . SER A 1 134 ? -11.729 -7.766 0.361 1.00 71.81 134 SER A CA 1
ATOM 1086 C C . SER A 1 134 ? -10.903 -8.997 0.719 1.00 71.81 134 SER A C 1
ATOM 1088 O O . SER A 1 134 ? -9.802 -9.188 0.207 1.00 71.81 134 SER A O 1
ATOM 1090 N N . SER A 1 135 ? -11.436 -9.880 1.560 1.00 54.66 135 SER A N 1
ATOM 1091 C CA . SER A 1 135 ? -10.823 -11.179 1.872 1.00 54.66 135 SER A CA 1
ATOM 1092 C C . SER A 1 135 ? -10.684 -12.105 0.644 1.00 54.66 135 SER A C 1
ATOM 1094 O O . SER A 1 135 ? -10.122 -13.194 0.751 1.00 54.66 135 SER A O 1
ATOM 1096 N N . LYS A 1 136 ? -11.141 -11.671 -0.542 1.00 44.44 136 LYS A N 1
ATOM 1097 C CA . LYS A 1 136 ? -10.840 -12.258 -1.852 1.00 44.44 136 LYS A CA 1
ATOM 1098 C C . LYS A 1 136 ? -9.883 -11.357 -2.642 1.00 44.44 136 LYS A C 1
ATOM 1100 O O . LYS A 1 136 ? -10.224 -10.223 -2.960 1.00 44.44 136 LYS A O 1
ATOM 1105 N N . ARG A 1 137 ? -8.720 -11.929 -2.980 1.00 43.31 137 ARG A N 1
ATOM 1106 C CA . ARG A 1 137 ? -7.711 -11.508 -3.975 1.00 43.31 137 ARG A CA 1
ATOM 1107 C C . ARG A 1 137 ? -8.020 -10.209 -4.727 1.00 43.31 137 ARG A C 1
ATOM 1109 O O . ARG A 1 137 ? -8.919 -10.175 -5.564 1.00 43.31 137 ARG A O 1
ATOM 1116 N N . ILE A 1 138 ? -7.193 -9.193 -4.499 1.00 44.91 138 ILE A N 1
ATOM 1117 C CA . ILE A 1 138 ? -7.166 -7.979 -5.315 1.00 44.91 138 ILE A CA 1
ATOM 1118 C C . ILE A 1 138 ? -6.544 -8.344 -6.667 1.00 44.91 138 ILE A C 1
ATOM 1120 O O . ILE A 1 138 ? -5.350 -8.609 -6.759 1.00 44.91 138 ILE A O 1
ATOM 1124 N N . PHE A 1 139 ? -7.364 -8.397 -7.715 1.00 47.22 139 PHE A N 1
ATOM 1125 C CA . PHE A 1 139 ? -6.902 -8.358 -9.097 1.00 47.22 139 PHE A CA 1
ATOM 1126 C C . PHE A 1 139 ? -7.560 -7.169 -9.772 1.00 47.22 139 PHE A C 1
ATOM 1128 O O . PHE A 1 139 ? -8.769 -7.174 -9.977 1.00 47.22 139 PHE A O 1
ATOM 1135 N N . GLN A 1 140 ? -6.755 -6.202 -10.186 1.00 40.41 140 GLN A N 1
ATOM 1136 C CA . GLN A 1 140 ? -7.079 -5.382 -11.341 1.00 40.41 140 GLN A CA 1
ATOM 1137 C C . GLN A 1 140 ? -5.762 -4.918 -11.946 1.00 40.41 140 GLN A C 1
ATOM 1139 O O . GLN A 1 140 ? -4.999 -4.193 -11.327 1.00 40.41 140 GLN A O 1
ATOM 1144 N N . SER A 1 141 ? -5.453 -5.405 -13.144 1.00 36.66 141 SER A N 1
ATOM 1145 C CA . SER A 1 141 ? -4.497 -4.734 -14.016 1.00 36.66 141 SER A CA 1
ATOM 1146 C C . SER A 1 141 ? -5.234 -3.525 -14.581 1.00 36.66 141 SER A C 1
ATOM 1148 O O . SER A 1 141 ? -6.141 -3.707 -15.392 1.00 36.66 141 SER A O 1
ATOM 1150 N N . SER A 1 142 ? -4.880 -2.304 -14.174 1.00 40.28 142 SER A N 1
ATOM 1151 C CA . SER A 1 14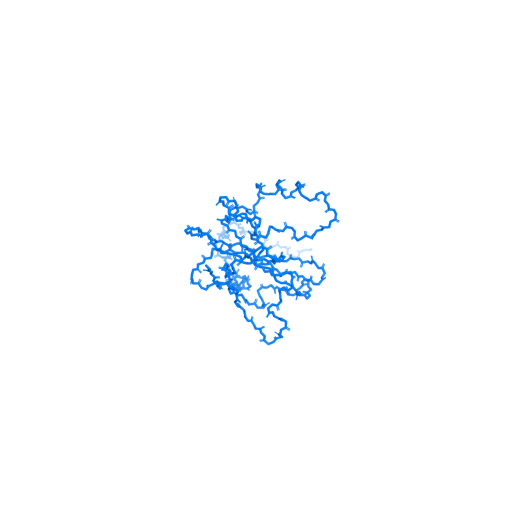2 ? -5.491 -1.090 -14.744 1.00 40.28 142 SER A CA 1
ATOM 1152 C C . SER A 1 142 ? -5.046 -0.809 -16.189 1.00 40.28 142 SER A C 1
ATOM 1154 O O . SER A 1 142 ? -5.386 0.223 -16.757 1.00 40.28 142 SER A O 1
ATOM 1156 N N . TYR A 1 143 ? -4.330 -1.738 -16.832 1.00 41.62 143 TYR A N 1
ATOM 1157 C CA . TYR A 1 143 ? -3.873 -1.597 -18.215 1.00 41.62 143 TYR A CA 1
ATOM 1158 C C . TYR A 1 143 ? -4.721 -2.346 -19.257 1.00 41.62 143 TYR A C 1
ATOM 1160 O O . TYR A 1 143 ? -4.432 -2.249 -20.451 1.00 41.62 143 TYR A O 1
ATOM 1168 N N . ALA A 1 144 ? -5.767 -3.074 -18.848 1.00 35.78 144 ALA A N 1
ATOM 1169 C CA . ALA A 1 144 ? -6.585 -3.874 -19.769 1.00 35.78 144 ALA A CA 1
ATOM 1170 C C . ALA A 1 144 ? -7.932 -3.241 -20.180 1.00 35.78 144 ALA A C 1
ATOM 1172 O O . ALA A 1 144 ? -8.546 -3.735 -21.122 1.00 35.78 144 ALA A O 1
ATOM 1173 N N . GLU A 1 145 ? -8.380 -2.144 -19.561 1.00 39.19 145 GLU A N 1
ATOM 1174 C CA . GLU A 1 145 ? -9.730 -1.593 -19.808 1.00 39.19 145 GLU A CA 1
ATOM 1175 C C . GLU A 1 145 ? -9.804 -0.417 -20.799 1.00 39.19 145 GLU A C 1
ATOM 1177 O O . GLU A 1 145 ? -10.887 0.073 -21.079 1.00 39.19 145 GLU A O 1
ATOM 1182 N N . ASN A 1 146 ? -8.693 -0.022 -21.436 1.00 38.22 146 ASN A N 1
ATOM 1183 C CA . ASN A 1 146 ? -8.680 1.081 -22.416 1.00 38.22 146 ASN A CA 1
ATOM 1184 C C . ASN A 1 146 ? -8.335 0.660 -23.858 1.00 38.22 146 ASN A C 1
ATOM 1186 O O . ASN A 1 146 ? -7.815 1.459 -24.638 1.00 38.22 146 ASN A O 1
ATOM 1190 N N . ARG A 1 147 ? -8.608 -0.591 -24.255 1.00 35.91 147 ARG A N 1
ATOM 1191 C CA . ARG A 1 147 ? -8.392 -1.043 -25.650 1.00 35.91 147 ARG A CA 1
ATOM 1192 C C . ARG A 1 147 ? -9.596 -1.669 -26.351 1.00 35.91 147 ARG A C 1
ATOM 1194 O O . ARG A 1 147 ? -9.419 -2.269 -27.408 1.00 35.91 147 ARG A O 1
ATOM 1201 N N . ALA A 1 148 ? -10.808 -1.480 -25.835 1.00 39.44 148 ALA A N 1
ATOM 1202 C CA . ALA A 1 148 ? -12.002 -2.022 -26.477 1.00 39.44 148 ALA A CA 1
ATOM 1203 C C . ALA A 1 148 ? -13.239 -1.113 -26.411 1.00 39.44 148 ALA A C 1
ATOM 1205 O O . ALA A 1 148 ? -14.324 -1.623 -26.207 1.00 39.44 148 ALA A O 1
ATOM 1206 N N . GLU A 1 149 ? -13.109 0.193 -26.665 1.00 37.09 149 GLU A N 1
ATOM 1207 C CA . GLU A 1 149 ? -14.224 0.998 -27.202 1.00 37.09 149 GLU A CA 1
ATOM 1208 C C . GLU A 1 149 ? -13.707 2.035 -28.215 1.00 37.09 149 GLU A C 1
ATOM 1210 O O . GLU A 1 149 ? -13.669 3.236 -27.983 1.00 37.09 149 GLU A O 1
ATOM 1215 N N . ILE A 1 150 ? -13.306 1.553 -29.394 1.00 37.41 150 ILE A N 1
ATOM 1216 C CA . ILE A 1 150 ? -13.560 2.295 -30.636 1.00 37.41 150 ILE A CA 1
ATOM 1217 C C . ILE A 1 150 ? -14.691 1.532 -31.322 1.00 37.41 150 ILE A C 1
ATOM 1219 O O . ILE A 1 150 ? -14.487 0.784 -32.277 1.00 37.41 150 ILE A O 1
ATOM 1223 N N . LEU A 1 151 ? -15.892 1.647 -30.754 1.00 31.77 151 LEU A N 1
ATOM 1224 C CA . LEU A 1 151 ? -17.116 1.248 -31.430 1.00 31.77 151 LEU A CA 1
ATOM 1225 C C . LEU A 1 151 ? -17.608 2.448 -32.230 1.00 31.77 151 LEU A C 1
ATOM 1227 O O . LEU A 1 151 ? -18.020 3.478 -31.706 1.00 31.77 151 LEU A O 1
ATOM 1231 N N . ILE A 1 152 ? -17.498 2.282 -33.541 1.00 46.34 152 ILE A N 1
ATOM 1232 C CA . ILE A 1 152 ? -18.105 3.094 -34.583 1.00 46.34 152 ILE A CA 1
ATOM 1233 C C . ILE A 1 152 ? -19.595 3.269 -34.257 1.00 46.34 152 ILE A C 1
ATOM 1235 O O . ILE A 1 152 ? -20.387 2.355 -34.464 1.00 46.34 152 ILE A O 1
ATOM 1239 N N . LEU A 1 153 ? -19.981 4.452 -33.780 1.00 37.97 153 LEU A N 1
ATOM 1240 C CA . LEU A 1 153 ? -21.371 4.907 -33.735 1.00 37.97 153 LEU A CA 1
ATOM 1241 C C . LEU A 1 153 ? -21.450 6.365 -34.185 1.00 37.97 153 LEU A C 1
ATOM 1243 O O . LEU A 1 153 ? -21.741 7.264 -33.408 1.00 37.97 153 LEU A O 1
ATOM 1247 N N . LEU A 1 154 ? -21.229 6.591 -35.477 1.00 35.16 154 LEU A N 1
ATOM 1248 C CA . LEU A 1 154 ? -21.862 7.702 -36.182 1.00 35.16 154 LEU A CA 1
ATOM 1249 C C . LEU A 1 154 ? -22.377 7.194 -37.527 1.00 35.16 154 LEU A C 1
ATOM 1251 O O . LEU A 1 154 ? -21.749 7.367 -38.563 1.00 35.16 154 LEU A O 1
ATOM 1255 N N . ASN A 1 155 ? -23.538 6.544 -37.490 1.00 35.72 155 ASN A N 1
ATOM 1256 C CA . ASN A 1 155 ? -24.455 6.524 -38.621 1.00 35.72 155 ASN A CA 1
ATOM 1257 C C . ASN A 1 155 ? -25.886 6.393 -38.102 1.00 35.72 155 ASN A C 1
ATOM 1259 O O . ASN A 1 155 ? -26.350 5.287 -37.860 1.00 35.72 155 ASN A O 1
ATOM 1263 N N . SER A 1 156 ? -26.550 7.540 -37.923 1.00 43.62 156 SER A N 1
ATOM 1264 C CA . SER A 1 156 ? -27.854 7.845 -38.541 1.00 43.62 156 SER A CA 1
ATOM 1265 C C . SER A 1 156 ? -28.529 9.041 -37.854 1.00 43.62 156 SER A C 1
ATOM 1267 O O . SER A 1 156 ? -29.455 8.851 -37.074 1.00 43.62 156 SER A O 1
ATOM 1269 N N . ALA A 1 157 ? -28.084 10.273 -38.138 1.00 42.03 157 ALA A N 1
ATOM 1270 C CA . ALA A 1 157 ? -28.902 11.480 -37.928 1.00 42.03 157 ALA A CA 1
ATOM 1271 C C . ALA A 1 157 ? -28.351 12.748 -38.624 1.00 42.03 157 ALA A C 1
ATOM 1273 O O . ALA A 1 157 ? -28.397 13.816 -38.038 1.00 42.03 157 ALA A O 1
ATOM 1274 N N . ILE A 1 158 ? -27.855 12.681 -39.866 1.00 40.91 158 ILE A N 1
ATOM 1275 C CA . ILE A 1 158 ? -27.935 13.831 -40.794 1.00 40.91 158 ILE A CA 1
ATOM 1276 C C . ILE A 1 158 ? -28.257 13.269 -42.186 1.00 40.91 158 ILE A C 1
ATOM 1278 O O . ILE A 1 158 ? -27.397 13.088 -43.039 1.00 40.91 158 ILE A O 1
ATOM 1282 N N . PHE A 1 159 ? -29.529 12.941 -42.395 1.00 39.56 159 PHE A N 1
ATOM 1283 C CA . PHE A 1 159 ? -30.137 12.869 -43.722 1.00 39.56 159 PHE A CA 1
ATOM 1284 C C . PHE A 1 159 ? -31.444 13.655 -43.642 1.00 39.56 159 PHE A C 1
ATOM 1286 O O . PHE A 1 159 ? -32.522 13.091 -43.542 1.00 39.56 159 PHE A O 1
ATOM 1293 N N . MET A 1 160 ? -31.324 14.979 -43.574 1.00 34.84 160 MET A N 1
ATOM 1294 C CA . MET A 1 160 ? -32.322 15.945 -44.033 1.00 34.84 160 MET A CA 1
ATOM 1295 C C . MET A 1 160 ? -31.622 17.309 -44.106 1.00 34.84 160 MET A C 1
ATOM 1297 O O . MET A 1 160 ? -30.996 17.731 -43.142 1.00 34.84 160 MET A O 1
ATOM 1301 N N . HIS A 1 161 ? -31.735 17.954 -45.269 1.00 32.19 161 HIS A N 1
ATOM 1302 C CA . HIS A 1 161 ? -31.150 19.242 -45.670 1.00 32.19 161 HIS A CA 1
ATOM 1303 C C . HIS A 1 161 ? -29.666 19.267 -46.067 1.00 32.19 161 HIS A C 1
ATOM 1305 O O . HIS A 1 161 ? -28.810 19.722 -45.323 1.00 32.19 161 HIS A O 1
ATOM 1311 N N . LEU A 1 162 ? -29.390 18.898 -47.323 1.00 31.95 162 LEU A N 1
ATOM 1312 C CA . LEU A 1 162 ? -29.005 19.866 -48.369 1.00 31.95 162 LEU A CA 1
ATOM 1313 C C . LEU A 1 162 ? -28.777 19.126 -49.694 1.00 31.95 162 LEU A C 1
ATOM 1315 O O . LEU A 1 162 ? -27.662 18.837 -50.114 1.00 31.95 162 LEU A O 1
ATOM 1319 N N . SER A 1 163 ? -29.875 18.837 -50.388 1.00 38.31 163 SER A N 1
ATOM 1320 C CA . SER A 1 163 ? -29.854 18.764 -51.844 1.00 38.31 163 SER A CA 1
ATOM 1321 C C . SER A 1 163 ? -29.719 20.193 -52.379 1.00 38.31 163 SER A C 1
ATOM 1323 O O . SER A 1 163 ? -30.720 20.902 -52.429 1.00 38.31 163 SER A O 1
ATOM 1325 N N . ALA A 1 164 ? -28.511 20.633 -52.733 1.00 34.19 164 ALA A N 1
ATOM 1326 C CA . ALA A 1 164 ? -28.286 21.636 -53.779 1.00 34.19 164 ALA A CA 1
ATOM 1327 C C . ALA A 1 164 ? -26.788 21.889 -54.006 1.00 34.19 164 ALA A C 1
ATOM 1329 O O . ALA A 1 164 ? -26.059 22.258 -53.094 1.00 34.19 164 ALA A O 1
ATOM 1330 N N . SER A 1 165 ? -26.401 21.813 -55.281 1.00 36.69 165 SER A N 1
ATOM 1331 C CA . SER A 1 165 ? -25.232 22.464 -55.881 1.00 36.69 165 SER A CA 1
ATOM 1332 C C . SER A 1 165 ? -23.869 21.772 -55.775 1.00 36.69 165 SER A C 1
ATOM 1334 O O . SER A 1 165 ? -22.887 22.340 -55.311 1.00 36.69 165 SER A O 1
ATOM 1336 N N . LEU A 1 166 ? -23.784 20.589 -56.386 1.00 34.69 166 LEU A N 1
ATOM 1337 C CA . LEU A 1 166 ? -22.597 20.169 -57.139 1.00 34.69 166 LEU A CA 1
ATOM 1338 C C . LEU A 1 166 ? -22.826 20.542 -58.615 1.00 34.69 166 LEU A C 1
ATOM 1340 O O . LEU A 1 166 ? -23.100 19.689 -59.452 1.00 34.69 166 LEU A O 1
ATOM 1344 N N . HIS A 1 167 ? -22.796 21.840 -58.914 1.00 40.66 167 HIS A N 1
ATOM 1345 C CA . HIS A 1 167 ? -22.547 22.386 -60.250 1.00 40.66 167 HIS A CA 1
ATOM 1346 C C . HIS A 1 167 ? -21.550 23.536 -60.084 1.00 40.66 167 HIS A C 1
ATOM 1348 O O . HIS A 1 167 ? -21.731 24.379 -59.209 1.00 40.66 167 HIS A O 1
ATOM 1354 N N . ASN A 1 168 ? -20.517 23.520 -60.929 1.00 34.16 168 ASN A N 1
ATOM 1355 C CA . ASN A 1 168 ? -19.376 24.442 -61.036 1.00 34.16 168 ASN A CA 1
ATOM 1356 C C . ASN A 1 168 ? -18.058 23.964 -60.398 1.00 34.16 168 ASN A C 1
ATOM 1358 O O . ASN A 1 168 ? -17.407 24.669 -59.636 1.00 34.16 168 ASN A O 1
ATOM 1362 N N . LEU A 1 169 ? -17.606 22.781 -60.821 1.00 40.78 169 LEU A N 1
ATOM 1363 C CA . LEU A 1 169 ? -16.306 22.731 -61.502 1.00 40.78 169 LEU A CA 1
ATOM 1364 C C . LEU A 1 169 ? -16.542 23.204 -62.950 1.00 40.78 169 LEU A C 1
ATOM 1366 O O . LEU A 1 169 ? -17.582 22.860 -63.506 1.00 40.78 169 LEU A O 1
ATOM 1370 N N . PHE A 1 170 ? -15.592 23.954 -63.518 1.00 41.62 170 PHE A N 1
ATOM 1371 C CA . PHE A 1 170 ? -15.598 24.660 -64.818 1.00 41.62 170 PHE A CA 1
ATOM 1372 C C . PHE A 1 170 ? -16.113 26.111 -64.794 1.00 41.62 170 PHE A C 1
ATOM 1374 O O . PHE A 1 170 ? -17.224 26.397 -65.230 1.00 41.62 170 PHE A O 1
ATOM 1381 N N . TYR A 1 171 ? -15.260 27.030 -64.332 1.00 42.19 171 TYR A N 1
ATOM 1382 C CA . TYR A 1 171 ? -14.644 28.050 -65.197 1.00 42.19 171 TYR A CA 1
ATOM 1383 C C . TYR A 1 171 ? -13.269 28.434 -64.646 1.00 42.19 171 TYR A C 1
ATOM 1385 O O . TYR A 1 171 ? -13.145 28.506 -63.403 1.00 42.19 171 TYR A O 1
#

Solvent-accessible surface area (backbone atoms only — not comparable to full-atom values): 11051 Å² total; per-residue (Å²): 96,50,64,47,41,54,49,66,74,56,58,77,59,88,80,40,65,69,62,29,43,41,44,33,38,21,51,56,74,82,74,74,76,59,81,55,51,60,59,52,58,68,66,59,84,51,101,61,98,63,85,82,57,42,43,38,85,69,32,70,82,43,95,68,32,61,63,20,41,53,48,53,94,75,33,47,90,56,75,50,84,84,48,54,64,50,75,46,67,45,21,71,39,85,62,88,78,82,60,98,60,47,30,32,65,60,68,82,98,61,61,42,24,36,25,49,32,40,27,17,80,85,68,52,70,49,70,54,71,70,40,74,66,46,102,60,78,52,80,77,65,83,80,71,80,85,81,80,80,88,73,90,78,87,88,88,86,86,90,78,90,80,95,77,79,96,74,75,86,86,133

Nearest PDB structures (foldseek):
  7rft-assembly2_B  TM=5.456E-01  e=3.973E-01  Ruminococcus bromii L2-63
  7xt6-assembly1_A  TM=4.629E-01  e=2.353E-01  Homo sapiens
  5i0e-assembly1_B  TM=5.181E-01  e=7.537E-01  Trueperella pyogenes
  7pkt-assembly1_F  TM=2.346E-01  e=6.495E+00  Chlamydomonas reinhardtii

Foldseek 3Di:
DAKAKDWPVLDDCPVHAWQDKWKKKWLDLPPPDPDCVVVVVVVPPDPDPDDPDAAPVVQVPPPTGDIHTQDDGRDDPCPPVPGTMDMDGAQPDCCPVPDPHHRHHDDPPGWMWIKMWIAHPVRDIDIDRTDTGDNDYDDDSVPPPPPPPPDDPPDDDPDDDDPDDPDDPDD

Radi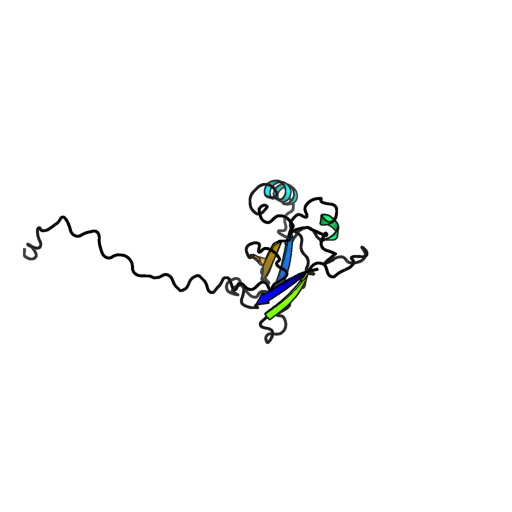us of gyration: 23.94 Å; Cα contacts (8 Å, |Δi|>4): 247; chains: 1; bounding box: 48×42×85 Å

pLDDT: mean 72.4, std 22.36, range [31.77, 95.12]

Mean predicted aligned error: 13.59 Å

Sequence (171 aa):
MAEVSFGKYFFSDSNGVINNYNIIVTEDSEVSTEQYLLVFLLFIRLDKFEYHLYNWEMVKEFDISPPYITTPPDYQPFANPKTKDTSYVIGLDTCDGKHKFCNGPLKPDATYFVKLRACTVANICMESDYVKVSSKRIFQSSYAENRAEILILLNSAIFMHLSASLHNLFY